Protein AF-A0A388QC62-F1 (afdb_monomer)

Sequence (75 aa):
MTVKALKAMDFTKPTIDPVPYVGLQYIAIPEFADAGTQMTQYLADYVVDKITLDEAIKKTNDVFNQVALDGGYRK

Nearest PDB structures (foldseek):
  4rya-assembly1_A  TM=8.839E-01  e=1.224E-03  Allorhizobium ampelinum S4

Structure (mmCIF, N/CA/C/O backbone):
data_AF-A0A388QC62-F1
#
_entry.id   AF-A0A388QC62-F1
#
loop_
_atom_site.group_PDB
_atom_site.id
_atom_site.type_symbol
_atom_site.label_atom_id
_atom_site.label_alt_id
_atom_site.label_comp_id
_atom_site.label_asym_id
_atom_site.label_entity_id
_atom_site.label_seq_id
_atom_site.pdbx_PDB_ins_code
_atom_site.Cartn_x
_atom_site.Cartn_y
_atom_site.Cartn_z
_atom_site.occupancy
_atom_site.B_iso_or_equiv
_atom_site.auth_seq_id
_atom_site.auth_comp_id
_atom_site.auth_asym_id
_atom_site.auth_atom_id
_atom_site.pdbx_PDB_model_num
ATOM 1 N N . MET A 1 1 ? 9.055 -30.046 3.173 1.00 66.94 1 MET A N 1
ATOM 2 C CA . MET A 1 1 ? 8.086 -29.086 2.590 1.00 66.94 1 MET A CA 1
ATOM 3 C C . MET A 1 1 ? 8.724 -27.720 2.326 1.00 66.94 1 MET A C 1
ATOM 5 O O . MET A 1 1 ? 8.548 -27.208 1.232 1.00 66.94 1 MET A O 1
ATOM 9 N N . THR A 1 2 ? 9.559 -27.196 3.230 1.00 81.31 2 THR A N 1
ATOM 10 C CA . THR A 1 2 ? 10.214 -25.873 3.124 1.00 81.31 2 THR A CA 1
ATOM 11 C C . THR A 1 2 ? 11.044 -25.647 1.850 1.00 81.31 2 THR A C 1
ATOM 13 O O . THR A 1 2 ? 10.781 -24.703 1.118 1.00 81.31 2 THR A O 1
ATOM 16 N N . VAL A 1 3 ? 11.987 -26.536 1.505 1.00 85.56 3 VAL A N 1
ATOM 17 C CA . VAL A 1 3 ? 12.827 -26.370 0.292 1.00 85.56 3 VAL A CA 1
ATOM 18 C C . VAL A 1 3 ? 12.004 -26.428 -0.998 1.00 85.56 3 VAL A C 1
ATOM 20 O O . VAL A 1 3 ? 12.279 -25.702 -1.947 1.00 85.56 3 VAL A O 1
ATOM 23 N N . LYS A 1 4 ? 10.979 -27.288 -1.039 1.00 85.56 4 LYS A N 1
ATOM 24 C CA . LYS A 1 4 ? 10.089 -27.404 -2.201 1.00 85.56 4 LYS A CA 1
ATOM 25 C C . LYS A 1 4 ? 9.255 -26.134 -2.383 1.00 85.56 4 LYS A C 1
ATOM 27 O O . LYS A 1 4 ? 9.100 -25.696 -3.513 1.00 85.56 4 LYS A O 1
ATOM 32 N N . ALA A 1 5 ? 8.769 -25.547 -1.287 1.00 81.38 5 ALA A N 1
ATOM 33 C CA . ALA A 1 5 ? 8.049 -24.278 -1.319 1.00 81.38 5 ALA A CA 1
ATOM 34 C C . ALA A 1 5 ? 8.945 -23.138 -1.824 1.00 81.38 5 ALA A C 1
ATOM 36 O O . ALA A 1 5 ? 8.547 -22.433 -2.740 1.00 81.38 5 ALA A O 1
ATOM 37 N N . LEU A 1 6 ? 10.181 -23.029 -1.320 1.00 82.31 6 LEU A N 1
ATOM 38 C CA . LEU A 1 6 ? 11.147 -22.021 -1.781 1.00 82.31 6 LEU A CA 1
ATOM 39 C C . LEU A 1 6 ? 11.457 -22.146 -3.279 1.00 82.31 6 LEU A C 1
ATOM 41 O O . LEU A 1 6 ? 11.504 -21.148 -3.986 1.00 82.31 6 LEU A O 1
ATOM 45 N N . LYS A 1 7 ? 11.622 -23.375 -3.783 1.00 86.75 7 LYS A N 1
ATOM 46 C CA . LYS A 1 7 ? 11.875 -23.629 -5.212 1.00 86.75 7 LYS A CA 1
ATOM 47 C C . LYS A 1 7 ? 10.682 -23.321 -6.122 1.00 86.75 7 LYS A C 1
ATOM 49 O O . LYS A 1 7 ? 10.876 -23.214 -7.325 1.00 86.75 7 LYS A O 1
ATOM 54 N N . ALA A 1 8 ? 9.474 -23.240 -5.569 1.00 86.38 8 ALA A N 1
ATOM 55 C CA . ALA A 1 8 ? 8.247 -22.969 -6.312 1.00 86.38 8 ALA A CA 1
ATOM 56 C C . ALA A 1 8 ? 7.828 -21.488 -6.268 1.00 86.38 8 ALA A C 1
ATOM 58 O O . ALA A 1 8 ? 6.797 -21.144 -6.838 1.00 86.38 8 ALA A O 1
ATOM 59 N N . MET A 1 9 ? 8.581 -20.626 -5.576 1.00 86.31 9 MET A N 1
ATOM 60 C CA . MET A 1 9 ? 8.279 -19.197 -5.494 1.00 86.31 9 MET A CA 1
ATOM 61 C C . MET A 1 9 ? 8.550 -18.514 -6.835 1.00 86.31 9 MET A C 1
ATOM 63 O O . MET A 1 9 ? 9.678 -18.528 -7.325 1.00 86.31 9 MET A O 1
ATOM 67 N N . ASP A 1 10 ? 7.518 -17.885 -7.391 1.00 90.75 10 ASP A N 1
ATOM 68 C CA . ASP A 1 10 ? 7.602 -17.064 -8.595 1.00 90.75 10 ASP A CA 1
ATOM 69 C C . ASP A 1 10 ? 7.233 -15.618 -8.250 1.00 90.75 10 ASP A C 1
ATOM 71 O O . ASP A 1 10 ? 6.076 -15.284 -8.009 1.00 90.75 10 ASP A O 1
ATOM 75 N N . PHE A 1 11 ? 8.241 -14.750 -8.223 1.00 90.44 11 PHE A N 1
ATOM 76 C CA . PHE A 1 11 ? 8.077 -13.333 -7.897 1.00 90.44 11 PHE A CA 1
ATOM 77 C C . PHE A 1 11 ? 7.402 -12.532 -9.022 1.00 90.44 11 PHE A C 1
ATOM 79 O O . PHE A 1 11 ? 6.996 -11.395 -8.784 1.00 90.44 11 PHE A O 1
ATOM 86 N N . THR A 1 12 ? 7.293 -13.098 -10.230 1.00 93.06 12 THR A N 1
ATOM 87 C CA . THR A 1 12 ? 6.638 -12.477 -11.395 1.00 93.06 12 THR A CA 1
ATOM 88 C C . THR A 1 12 ? 5.158 -12.835 -11.506 1.00 93.06 12 THR A C 1
ATOM 90 O O . THR A 1 12 ? 4.408 -12.148 -12.196 1.00 93.06 12 THR A O 1
ATOM 93 N N . LYS A 1 13 ? 4.722 -13.869 -10.777 1.00 93.25 13 LYS A N 1
ATOM 94 C CA . LYS A 1 13 ? 3.318 -14.250 -10.612 1.00 93.25 13 LYS A CA 1
ATOM 95 C C . LYS A 1 13 ? 2.948 -14.272 -9.122 1.00 93.25 13 LYS A C 1
ATOM 97 O O . LYS A 1 13 ? 2.741 -15.345 -8.552 1.00 93.25 13 LYS A O 1
ATOM 102 N N . PRO A 1 14 ? 2.881 -13.097 -8.471 1.00 92.62 14 PRO A N 1
ATOM 103 C CA . PRO A 1 14 ? 2.748 -13.035 -7.020 1.00 92.62 14 PRO A CA 1
ATOM 104 C C . PRO A 1 14 ? 1.334 -13.335 -6.505 1.00 92.62 14 PRO A C 1
ATOM 106 O O . PRO A 1 14 ? 1.157 -13.636 -5.327 1.00 92.62 14 PRO A O 1
ATOM 109 N N . THR A 1 15 ? 0.327 -13.289 -7.379 1.00 92.00 15 THR A N 1
ATOM 110 C CA . THR A 1 15 ? -1.091 -13.484 -7.050 1.00 92.00 15 THR A CA 1
ATOM 111 C C . THR A 1 15 ? -1.758 -14.484 -7.998 1.00 92.00 15 THR A C 1
ATOM 113 O O . THR A 1 15 ? -1.224 -14.818 -9.058 1.00 92.00 15 THR A O 1
ATOM 116 N N . ILE A 1 16 ? -2.934 -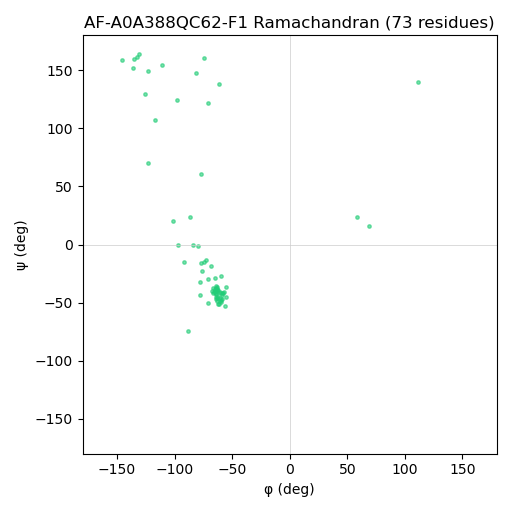14.993 -7.604 1.00 92.31 16 ILE A N 1
ATOM 117 C CA . ILE A 1 16 ? -3.756 -15.872 -8.458 1.00 92.31 16 ILE A CA 1
ATOM 118 C C . ILE A 1 16 ? -4.182 -15.114 -9.719 1.00 92.31 16 ILE A C 1
ATOM 120 O O . ILE A 1 16 ? -3.967 -15.603 -10.830 1.00 92.31 16 ILE A O 1
ATOM 124 N N . ASP A 1 17 ? -4.740 -13.919 -9.525 1.00 94.50 17 ASP A N 1
ATOM 125 C CA . ASP A 1 17 ? -5.120 -13.021 -10.608 1.00 94.50 17 ASP A CA 1
ATOM 126 C C . ASP A 1 17 ? -3.906 -12.227 -11.112 1.00 94.50 17 ASP A C 1
ATOM 128 O O . ASP A 1 17 ? -3.012 -11.920 -10.319 1.00 94.50 17 ASP A O 1
ATOM 132 N N . PRO A 1 18 ? -3.841 -11.876 -12.409 1.00 93.06 18 PRO A N 1
ATOM 133 C CA . PRO A 1 18 ? -2.748 -11.073 -12.949 1.00 93.06 18 PRO A CA 1
ATOM 134 C C . PRO A 1 18 ? -2.672 -9.682 -12.310 1.00 93.06 18 PRO A C 1
ATOM 136 O O . PRO A 1 18 ? -3.686 -9.001 -12.160 1.00 93.06 18 PRO A O 1
ATOM 139 N N . VAL A 1 19 ? -1.455 -9.232 -12.005 1.00 93.12 19 VAL A N 1
ATOM 140 C CA . VAL A 1 19 ? -1.176 -7.911 -11.425 1.00 93.12 19 VAL A CA 1
ATOM 141 C C . VAL A 1 19 ? 0.024 -7.252 -12.116 1.00 93.12 19 VAL A C 1
ATOM 143 O O . VAL A 1 19 ? 0.902 -7.961 -12.606 1.00 93.12 19 VAL A O 1
ATOM 146 N N . PRO A 1 20 ? 0.098 -5.908 -12.170 1.00 91.31 20 PRO A N 1
ATOM 147 C CA . PRO A 1 20 ? 1.150 -5.187 -12.890 1.00 91.31 20 PRO A CA 1
ATOM 148 C C . PRO A 1 20 ? 2.425 -4.952 -12.053 1.00 91.31 20 PRO A C 1
ATOM 150 O O . PRO A 1 20 ? 3.160 -4.005 -12.321 1.00 91.31 20 PRO A O 1
ATOM 153 N N . TYR A 1 21 ? 2.690 -5.768 -11.028 1.00 92.25 21 TYR A N 1
ATOM 154 C CA . TYR A 1 21 ? 3.861 -5.632 -10.156 1.00 92.25 21 TYR A CA 1
ATOM 155 C C . TYR A 1 21 ? 4.582 -6.965 -9.942 1.00 92.25 21 TYR A C 1
ATOM 157 O O . TYR A 1 21 ? 4.012 -8.037 -10.139 1.00 92.25 21 TYR A O 1
ATOM 165 N N . VAL A 1 22 ? 5.842 -6.884 -9.503 1.00 94.81 22 VAL A N 1
ATOM 166 C CA . VAL A 1 22 ? 6.633 -8.036 -9.045 1.00 94.81 22 VAL A CA 1
ATOM 167 C C . VAL A 1 22 ? 6.876 -7.950 -7.541 1.00 94.81 22 VAL A C 1
ATOM 169 O O . VAL A 1 22 ? 6.905 -6.856 -6.972 1.00 94.81 22 VAL A O 1
ATOM 172 N N . GLY A 1 23 ? 7.084 -9.106 -6.913 1.00 90.94 23 GLY A N 1
ATOM 173 C CA . GLY A 1 23 ? 7.288 -9.230 -5.469 1.00 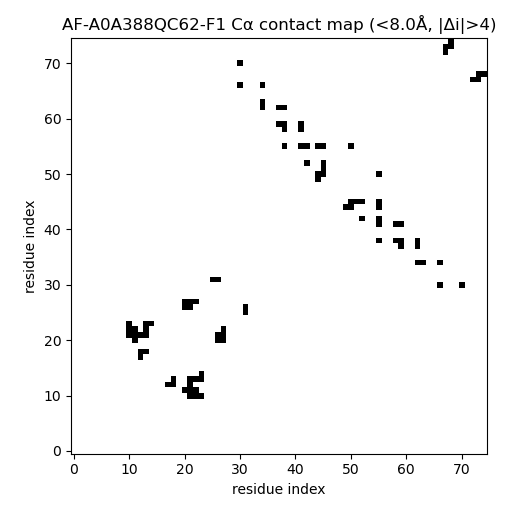90.94 23 GLY A CA 1
ATOM 174 C C . GLY A 1 23 ? 6.127 -9.939 -4.770 1.00 90.94 23 GLY A C 1
ATOM 175 O O . GLY A 1 23 ? 4.971 -9.761 -5.132 1.00 90.94 23 GLY A O 1
ATOM 176 N N . LEU A 1 24 ? 6.455 -10.795 -3.796 1.00 91.38 24 LEU A N 1
ATOM 177 C CA . LEU A 1 24 ? 5.484 -11.635 -3.084 1.00 91.38 24 LEU A CA 1
ATOM 178 C C . LEU A 1 24 ? 4.917 -10.901 -1.863 1.00 91.38 24 LEU A C 1
ATOM 180 O O . LEU A 1 24 ? 3.794 -10.417 -1.875 1.00 91.38 24 LEU A O 1
ATOM 184 N N . GLN A 1 25 ? 5.719 -10.786 -0.804 1.00 88.75 25 GLN A N 1
ATOM 185 C CA . GLN A 1 25 ? 5.357 -10.101 0.442 1.00 88.75 25 GLN A CA 1
ATOM 186 C C . GLN A 1 25 ? 5.570 -8.579 0.397 1.00 88.75 25 GLN A C 1
ATOM 188 O O . GLN A 1 25 ? 5.361 -7.893 1.394 1.00 88.75 25 GLN A O 1
ATOM 193 N N . TYR A 1 26 ? 6.056 -8.063 -0.729 1.00 91.25 26 TYR A N 1
ATOM 194 C CA . TYR A 1 26 ? 6.306 -6.648 -0.972 1.00 91.25 26 TYR A CA 1
ATOM 195 C C . TYR A 1 26 ? 6.022 -6.333 -2.436 1.00 91.25 26 TYR A C 1
ATOM 197 O O . TYR A 1 26 ? 6.072 -7.225 -3.282 1.00 91.25 26 TYR A O 1
ATOM 205 N N . ILE A 1 27 ? 5.781 -5.061 -2.734 1.00 94.25 27 ILE A N 1
ATOM 206 C CA . ILE A 1 27 ? 5.683 -4.565 -4.106 1.00 94.25 27 ILE A CA 1
ATOM 207 C C . ILE A 1 27 ? 7.043 -3.968 -4.460 1.00 94.25 27 ILE A C 1
ATOM 209 O O . ILE A 1 27 ? 7.545 -3.109 -3.737 1.00 94.25 27 ILE A O 1
ATOM 213 N N . ALA A 1 28 ? 7.670 -4.431 -5.540 1.00 95.00 28 ALA A N 1
ATOM 214 C CA . ALA A 1 28 ? 9.003 -3.984 -5.946 1.00 95.00 28 ALA A CA 1
ATOM 215 C C . ALA A 1 28 ? 8.985 -2.600 -6.628 1.00 95.00 28 ALA A C 1
ATOM 217 O O . ALA A 1 28 ? 9.377 -2.464 -7.786 1.00 95.00 28 ALA A O 1
ATOM 218 N N . ILE A 1 29 ? 8.530 -1.583 -5.898 1.00 94.88 29 ILE A N 1
ATOM 219 C CA . ILE A 1 29 ? 8.564 -0.169 -6.283 1.00 94.88 29 ILE A CA 1
ATOM 220 C C . ILE A 1 29 ? 9.324 0.638 -5.214 1.00 94.88 29 ILE A C 1
ATOM 222 O O . ILE A 1 29 ? 9.290 0.251 -4.040 1.00 94.88 29 ILE A O 1
ATOM 226 N N . PRO A 1 30 ? 10.007 1.741 -5.574 1.00 95.56 30 PRO A N 1
ATOM 227 C CA . PRO A 1 30 ? 10.745 2.564 -4.612 1.00 95.56 30 PRO A CA 1
ATOM 228 C C . PRO A 1 30 ? 9.889 3.056 -3.438 1.00 95.56 30 PRO A C 1
ATOM 230 O O . PRO A 1 30 ? 10.346 3.086 -2.297 1.00 95.56 30 PRO A O 1
ATOM 233 N N . GLU A 1 31 ? 8.628 3.387 -3.707 1.00 96.31 31 GLU A N 1
ATOM 234 C CA . GLU A 1 31 ? 7.705 4.001 -2.753 1.00 96.31 31 GLU A CA 1
ATOM 235 C C . GLU A 1 31 ? 7.179 3.012 -1.697 1.00 96.31 31 GLU A C 1
ATOM 237 O O . GLU A 1 31 ? 6.631 3.421 -0.670 1.00 96.31 31 GLU A O 1
ATOM 242 N N . PHE A 1 32 ? 7.337 1.698 -1.917 1.00 96.38 32 PHE A N 1
ATOM 243 C CA . PHE A 1 32 ? 6.738 0.678 -1.053 1.00 96.38 32 PHE A CA 1
ATOM 244 C C . PHE A 1 32 ? 7.303 0.693 0.369 1.00 96.38 32 PHE A C 1
ATOM 246 O O . PHE A 1 32 ? 6.588 0.336 1.301 1.00 96.38 32 PHE A O 1
ATOM 253 N N . ALA A 1 33 ? 8.558 1.105 0.565 1.00 96.62 33 ALA A N 1
ATOM 254 C CA . ALA A 1 33 ? 9.162 1.147 1.896 1.00 96.62 33 ALA A CA 1
ATOM 255 C C . ALA A 1 33 ? 8.371 2.063 2.852 1.00 96.62 33 ALA A C 1
ATOM 257 O O . ALA A 1 33 ? 8.004 1.655 3.959 1.00 96.62 33 ALA A O 1
ATOM 258 N N . ASP A 1 34 ? 8.028 3.264 2.386 1.00 97.31 34 ASP A N 1
ATOM 259 C CA . ASP A 1 34 ? 7.288 4.247 3.178 1.00 97.31 34 ASP A CA 1
ATOM 260 C C . ASP A 1 34 ? 5.794 3.909 3.237 1.00 97.31 34 ASP A C 1
ATOM 262 O O . ASP A 1 34 ? 5.180 3.936 4.308 1.00 97.31 34 ASP A O 1
ATOM 266 N N . ALA A 1 35 ? 5.197 3.526 2.105 1.00 97.50 35 ALA A N 1
ATOM 267 C CA . ALA A 1 35 ? 3.782 3.158 2.038 1.00 97.50 35 ALA A CA 1
ATOM 268 C C . ALA A 1 35 ? 3.464 1.905 2.871 1.00 97.50 35 ALA A C 1
ATOM 270 O O . ALA A 1 35 ? 2.481 1.865 3.613 1.00 97.50 35 ALA A O 1
ATOM 271 N N . GLY A 1 36 ? 4.334 0.895 2.805 1.00 97.25 36 GLY A N 1
ATOM 272 C CA . GLY A 1 36 ? 4.246 -0.329 3.597 1.00 97.25 36 GLY A CA 1
ATOM 273 C C . GLY A 1 36 ? 4.403 -0.066 5.095 1.00 97.25 36 GLY A C 1
ATOM 274 O O . GLY A 1 36 ? 3.704 -0.686 5.902 1.00 97.25 36 GLY A O 1
ATOM 275 N N . THR A 1 37 ? 5.247 0.898 5.479 1.00 98.25 37 THR A N 1
ATOM 276 C CA . THR A 1 37 ? 5.370 1.345 6.876 1.00 98.25 37 THR A CA 1
ATOM 277 C C . THR A 1 37 ? 4.059 1.950 7.380 1.00 98.25 3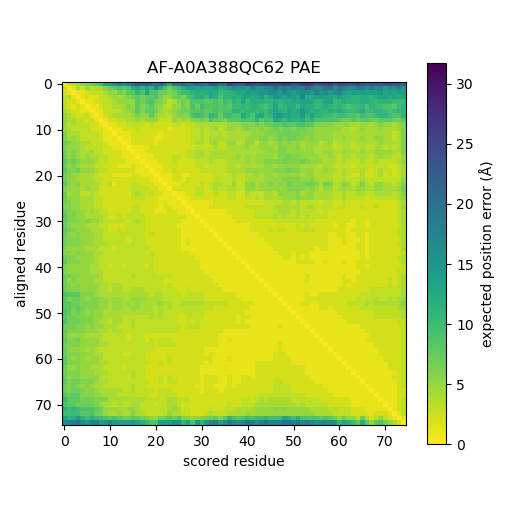7 THR A C 1
ATOM 279 O O . THR A 1 37 ? 3.564 1.537 8.429 1.00 98.25 37 THR A O 1
ATOM 282 N N . GLN A 1 38 ? 3.445 2.858 6.615 1.00 98.12 38 GLN A N 1
ATOM 283 C CA . GLN A 1 38 ? 2.153 3.464 6.970 1.00 98.1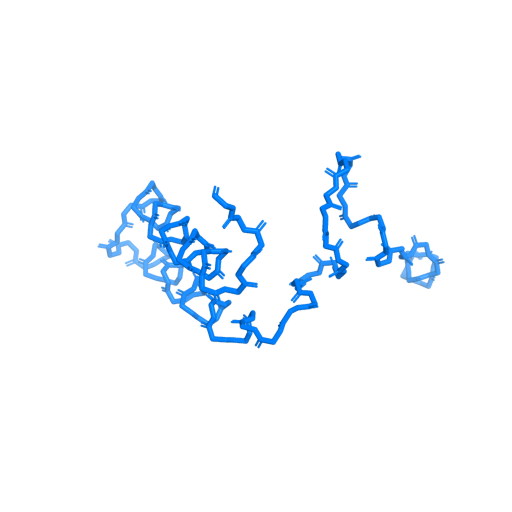2 38 GLN A CA 1
ATOM 284 C C . GLN A 1 38 ? 1.030 2.421 7.054 1.00 98.12 38 GLN A C 1
ATOM 286 O O . GLN A 1 38 ? 0.295 2.381 8.039 1.00 98.12 38 GLN A O 1
ATOM 291 N N . MET A 1 39 ? 0.941 1.514 6.074 1.00 98.06 39 MET A N 1
ATOM 292 C CA . MET A 1 39 ? -0.007 0.394 6.103 1.00 98.06 39 MET A CA 1
ATOM 293 C C . MET A 1 39 ? 0.149 -0.443 7.377 1.00 98.06 39 MET A C 1
ATOM 295 O O . MET A 1 39 ? -0.844 -0.781 8.020 1.00 98.06 39 MET A O 1
ATOM 299 N N . THR A 1 40 ? 1.388 -0.766 7.750 1.00 98.00 40 THR A N 1
ATOM 300 C CA . THR A 1 40 ? 1.671 -1.568 8.947 1.00 98.00 40 THR A CA 1
ATOM 301 C C . THR A 1 40 ? 1.224 -0.844 10.218 1.00 98.00 40 THR A C 1
ATOM 303 O O . THR A 1 40 ? 0.664 -1.477 11.109 1.00 98.00 40 THR A O 1
ATOM 306 N N . GLN A 1 41 ? 1.409 0.476 10.295 1.00 98.44 41 GLN A N 1
ATOM 307 C CA . GLN A 1 41 ? 0.942 1.286 11.425 1.00 98.44 41 GLN A CA 1
ATOM 308 C C . GLN A 1 41 ? -0.590 1.292 11.538 1.00 98.44 41 GLN A C 1
ATOM 310 O O . GLN A 1 41 ? -1.110 1.102 12.634 1.00 98.44 41 GLN A O 1
ATOM 315 N N . TYR A 1 42 ? -1.321 1.423 10.425 1.00 98.44 42 TYR A N 1
ATOM 316 C CA . TYR A 1 42 ? -2.791 1.373 10.448 1.00 98.44 42 TYR A CA 1
ATOM 317 C C . TYR A 1 42 ? -3.321 0.003 10.876 1.00 98.44 42 TYR A C 1
ATOM 319 O O . TYR A 1 42 ? -4.263 -0.079 11.663 1.00 98.44 42 TYR A O 1
ATOM 327 N N . LEU A 1 43 ? -2.694 -1.079 10.408 1.00 98.00 43 LEU A N 1
ATOM 328 C CA . LEU A 1 43 ? -3.038 -2.425 10.861 1.00 98.00 43 LEU A CA 1
ATOM 329 C C . LEU A 1 43 ? -2.712 -2.620 12.347 1.00 98.00 43 LEU A C 1
ATOM 331 O O . LEU A 1 43 ? -3.496 -3.244 13.055 1.00 98.00 43 LEU A O 1
ATOM 335 N N . ALA A 1 44 ? -1.604 -2.059 12.841 1.00 98.50 44 ALA A N 1
ATOM 336 C CA . ALA A 1 44 ? -1.270 -2.100 14.261 1.00 98.50 44 ALA A CA 1
ATOM 337 C C . ALA A 1 44 ? -2.299 -1.346 15.120 1.00 98.50 44 ALA A C 1
ATOM 339 O O . ALA A 1 44 ? -2.689 -1.861 16.164 1.00 98.50 44 ALA A O 1
ATOM 340 N N . ASP A 1 45 ? -2.782 -0.180 14.674 1.00 98.56 45 ASP A N 1
ATOM 341 C CA . ASP A 1 45 ? -3.847 0.563 15.360 1.00 98.56 45 ASP A CA 1
ATOM 342 C C . ASP A 1 45 ? -5.169 -0.222 15.401 1.00 98.56 45 ASP A C 1
ATOM 344 O O . ASP A 1 45 ? -5.863 -0.186 16.418 1.00 98.56 45 ASP A O 1
ATOM 348 N N . TYR A 1 46 ? -5.494 -0.975 14.344 1.00 98.50 46 TYR A N 1
ATOM 349 C CA . TYR A 1 46 ? -6.623 -1.910 14.361 1.00 98.50 46 TYR A CA 1
ATOM 350 C C . TYR A 1 46 ? -6.423 -3.040 15.385 1.00 98.50 46 TYR A C 1
ATOM 352 O O . TYR A 1 46 ? -7.329 -3.325 16.160 1.00 98.50 46 TYR A O 1
ATOM 360 N N . VAL A 1 47 ? -5.234 -3.654 15.436 1.00 98.31 47 VAL A N 1
ATOM 361 C CA . VAL A 1 47 ? -4.924 -4.758 16.369 1.00 98.31 47 VAL A CA 1
ATOM 362 C C . VAL A 1 47 ? -5.080 -4.350 17.840 1.00 98.31 47 VAL A C 1
ATOM 364 O O . VAL A 1 47 ? -5.352 -5.205 18.679 1.00 98.31 47 VAL A O 1
ATOM 367 N N . VAL A 1 48 ? -4.909 -3.064 18.159 1.00 98.44 48 VAL A N 1
ATOM 368 C CA . VAL A 1 48 ? -5.083 -2.520 19.518 1.00 98.44 48 VAL A CA 1
ATOM 369 C C . VAL A 1 48 ? -6.422 -1.794 19.716 1.00 98.44 48 VAL A C 1
ATOM 371 O O . VAL A 1 48 ? -6.536 -0.965 20.619 1.00 98.44 48 VAL A O 1
ATOM 374 N N . ASP A 1 49 ? -7.412 -2.070 18.863 1.00 98.19 49 ASP A N 1
ATOM 375 C CA . ASP A 1 49 ? -8.787 -1.557 18.936 1.00 98.19 49 ASP A CA 1
ATOM 376 C C . ASP A 1 49 ? -8.920 -0.018 18.901 1.00 98.19 49 ASP A C 1
ATOM 378 O O . ASP A 1 49 ? -9.922 0.542 19.351 1.00 98.19 49 ASP A O 1
ATOM 382 N N . LYS A 1 50 ? -7.932 0.707 18.351 1.00 98.56 50 LYS A N 1
ATOM 383 C CA . LYS A 1 50 ? -8.021 2.173 18.190 1.00 98.56 50 LYS A CA 1
ATOM 384 C C . LYS A 1 50 ? -8.895 2.593 17.012 1.00 98.56 50 LYS A C 1
ATOM 386 O O . LYS A 1 50 ? -9.493 3.664 17.060 1.00 98.56 50 LYS A O 1
ATOM 391 N N . ILE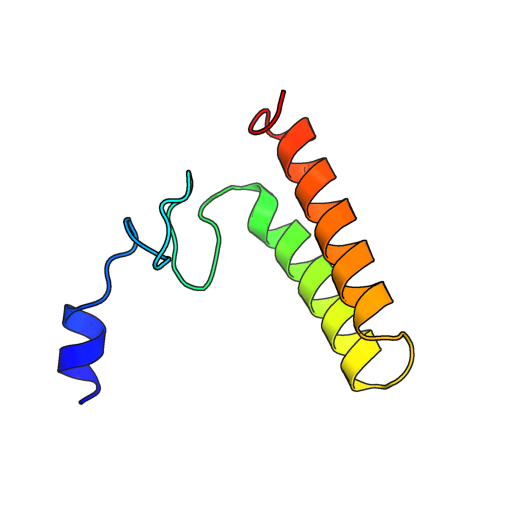 A 1 51 ? -8.912 1.791 15.950 1.00 98.56 51 ILE A N 1
ATOM 392 C CA . ILE A 1 51 ? -9.706 2.013 14.736 1.00 98.56 51 ILE A CA 1
ATOM 393 C C . ILE A 1 51 ? -10.371 0.706 14.309 1.00 98.56 51 ILE A C 1
ATOM 395 O O . ILE A 1 51 ? -9.925 -0.379 14.682 1.00 98.56 51 ILE A O 1
ATOM 399 N N . THR A 1 52 ? -11.426 0.791 13.502 1.00 98.62 52 THR A N 1
ATOM 400 C CA . THR A 1 52 ? -12.057 -0.405 12.927 1.00 98.62 52 THR A CA 1
ATOM 401 C C . THR A 1 52 ? -11.205 -0.992 11.799 1.00 98.62 52 THR A C 1
ATOM 403 O O . THR A 1 52 ? -10.380 -0.301 11.194 1.00 98.62 52 THR A O 1
ATOM 406 N N . LEU A 1 53 ? -11.437 -2.268 11.466 1.00 98.19 53 LEU A N 1
ATOM 407 C CA . LEU A 1 53 ? -10.789 -2.904 10.314 1.00 98.19 53 LEU A CA 1
ATOM 408 C C . LEU A 1 53 ? -11.088 -2.146 9.010 1.00 98.19 53 LEU A C 1
ATOM 410 O O . LEU A 1 53 ? -10.183 -1.919 8.211 1.00 98.19 53 LEU A O 1
ATOM 414 N N . ASP A 1 54 ? -12.336 -1.711 8.821 1.00 98.56 54 ASP A N 1
ATOM 415 C CA . ASP A 1 54 ? -12.744 -0.948 7.637 1.00 98.56 54 ASP A CA 1
ATOM 416 C C . ASP A 1 54 ? -11.999 0.388 7.533 1.00 98.56 54 ASP A C 1
ATOM 418 O O . ASP A 1 54 ? -11.587 0.788 6.443 1.00 98.56 54 ASP A O 1
ATOM 422 N N . GLU A 1 55 ? -11.770 1.070 8.659 1.00 98.50 55 GLU A N 1
ATOM 423 C CA . GLU A 1 55 ? -10.986 2.304 8.683 1.00 98.50 55 GLU A CA 1
ATOM 424 C C . GLU A 1 55 ? -9.515 2.043 8.333 1.00 98.50 55 GLU A C 1
ATOM 426 O O . GLU A 1 55 ? -8.939 2.794 7.541 1.00 98.50 55 GLU A O 1
ATOM 431 N N . ALA A 1 56 ? -8.916 0.968 8.857 1.00 98.62 56 ALA A N 1
ATOM 432 C CA . ALA A 1 56 ? -7.551 0.577 8.511 1.00 98.62 56 ALA A CA 1
ATOM 433 C C . ALA A 1 56 ? -7.420 0.279 7.008 1.00 98.62 56 ALA A C 1
ATOM 435 O O . ALA A 1 56 ? -6.555 0.847 6.340 1.00 98.62 56 ALA A O 1
ATOM 436 N N . ILE A 1 57 ? -8.331 -0.532 6.453 1.00 98.38 57 ILE A N 1
ATOM 437 C CA . ILE A 1 57 ? -8.379 -0.858 5.019 1.00 98.38 57 ILE A CA 1
ATOM 438 C C . ILE A 1 57 ? -8.551 0.411 4.181 1.00 98.38 57 ILE A C 1
ATOM 440 O O . ILE A 1 57 ? -7.876 0.573 3.160 1.00 98.38 57 ILE A O 1
ATOM 444 N N . LYS A 1 58 ? -9.432 1.329 4.596 1.00 98.62 58 LYS A N 1
ATOM 445 C CA . LYS A 1 58 ? -9.642 2.594 3.890 1.00 98.62 58 LYS A CA 1
ATOM 446 C C . LYS A 1 58 ? -8.362 3.432 3.863 1.00 98.62 58 LYS A C 1
ATOM 448 O O . LYS A 1 58 ? -7.943 3.838 2.783 1.00 98.62 58 LYS A O 1
ATOM 453 N N . LYS A 1 59 ? -7.722 3.658 5.015 1.00 98.50 59 LYS A N 1
ATOM 454 C CA . LYS A 1 59 ? -6.483 4.450 5.104 1.00 98.50 59 LYS A CA 1
ATOM 455 C C . LYS A 1 59 ? -5.351 3.833 4.284 1.00 98.50 59 LYS A C 1
ATOM 457 O O . LYS A 1 59 ? -4.657 4.551 3.569 1.00 98.50 59 LYS A O 1
ATOM 462 N N . THR A 1 60 ? -5.198 2.509 4.327 1.00 98.31 60 THR A N 1
ATOM 463 C CA . THR A 1 60 ? -4.234 1.793 3.482 1.00 98.31 60 THR A CA 1
ATOM 464 C C . THR A 1 60 ? -4.519 2.019 1.997 1.00 98.31 60 THR A C 1
ATOM 466 O O . THR A 1 60 ? -3.605 2.368 1.253 1.00 98.31 60 THR A O 1
ATOM 469 N N . ASN A 1 61 ? -5.773 1.876 1.556 1.00 97.69 61 ASN A N 1
ATOM 470 C CA . ASN A 1 61 ? -6.145 2.134 0.163 1.00 97.69 61 ASN A CA 1
ATOM 471 C C . ASN A 1 61 ? -5.873 3.584 -0.253 1.00 97.69 61 ASN A C 1
ATOM 473 O O . ASN A 1 61 ? -5.387 3.809 -1.358 1.00 97.69 61 ASN A O 1
ATOM 477 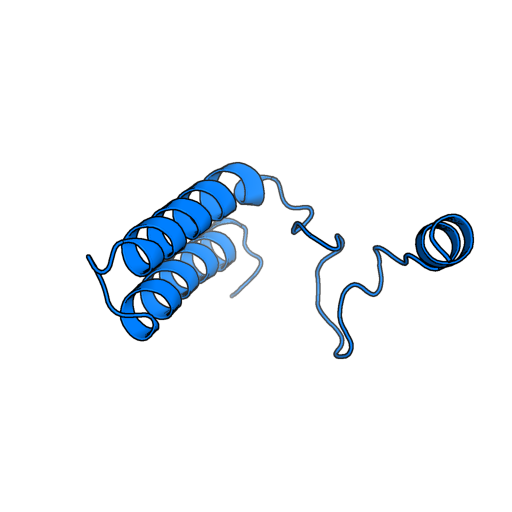N N . ASP A 1 62 ? -6.159 4.560 0.609 1.00 98.25 62 ASP A N 1
ATOM 478 C CA . ASP A 1 62 ? -5.902 5.974 0.325 1.00 98.25 62 ASP A CA 1
ATOM 479 C C . ASP A 1 62 ? -4.397 6.225 0.096 1.00 98.25 62 ASP A C 1
ATOM 481 O O . ASP A 1 62 ? -4.026 6.831 -0.910 1.00 98.25 62 ASP A O 1
ATOM 485 N N . VAL A 1 63 ? -3.524 5.674 0.953 1.00 98.00 63 VAL A N 1
ATOM 486 C CA . VAL A 1 63 ? -2.058 5.767 0.796 1.00 98.00 63 VAL A CA 1
ATOM 487 C C . VAL A 1 63 ? -1.591 5.143 -0.519 1.00 98.00 63 VAL A C 1
ATOM 489 O O . VAL A 1 63 ? -0.854 5.776 -1.274 1.00 98.00 63 VAL A O 1
ATOM 492 N N . PHE A 1 64 ? -2.023 3.920 -0.830 1.00 96.81 64 PHE A N 1
ATOM 493 C CA . PHE A 1 64 ? -1.579 3.242 -2.051 1.00 96.81 64 PHE A CA 1
ATOM 494 C C . PHE A 1 64 ? -2.159 3.857 -3.327 1.00 96.81 64 PHE A C 1
ATOM 496 O O . PHE A 1 64 ? -1.490 3.841 -4.358 1.00 96.81 64 PHE A O 1
ATOM 503 N N . ASN A 1 65 ? -3.356 4.445 -3.279 1.00 96.44 65 ASN A N 1
ATOM 504 C CA . ASN A 1 65 ? -3.883 5.222 -4.400 1.00 96.44 65 ASN A CA 1
ATOM 505 C C . ASN A 1 65 ? -3.049 6.482 -4.643 1.00 96.44 65 ASN A C 1
ATOM 507 O O . ASN A 1 65 ? -2.761 6.789 -5.797 1.00 96.44 65 ASN A O 1
ATOM 511 N N . GLN A 1 66 ? -2.627 7.173 -3.583 1.00 96.56 66 GLN A N 1
ATOM 512 C CA . GLN A 1 66 ? -1.758 8.340 -3.708 1.00 96.56 66 GLN A CA 1
ATOM 513 C C . GLN A 1 66 ? -0.396 7.955 -4.302 1.00 96.56 66 GLN A C 1
ATOM 515 O O . GLN A 1 66 ? 0.025 8.549 -5.288 1.00 96.56 66 GLN A O 1
ATOM 520 N N . VAL A 1 67 ? 0.227 6.880 -3.805 1.00 96.56 67 VAL A N 1
ATOM 521 C CA . VAL A 1 67 ? 1.464 6.322 -4.385 1.00 96.56 67 VAL A CA 1
ATOM 522 C C . VAL A 1 67 ? 1.280 5.943 -5.854 1.00 96.56 67 VAL A C 1
ATOM 524 O O . VAL A 1 67 ? 2.159 6.197 -6.674 1.00 96.56 67 VAL A O 1
ATOM 527 N N . ALA A 1 68 ? 0.137 5.349 -6.206 1.00 95.19 68 ALA A N 1
ATOM 528 C CA . ALA A 1 68 ? -0.159 4.979 -7.583 1.00 95.19 68 ALA A CA 1
ATOM 529 C C . ALA A 1 68 ? -0.236 6.199 -8.516 1.00 95.19 68 ALA A C 1
ATOM 531 O O . ALA A 1 68 ? 0.224 6.115 -9.655 1.00 95.19 68 ALA A O 1
ATOM 532 N N . LEU A 1 69 ? -0.802 7.311 -8.041 1.00 95.44 69 LEU A N 1
ATOM 533 C CA . LEU A 1 69 ? -0.872 8.572 -8.783 1.00 95.44 69 LEU A CA 1
ATOM 534 C C . LEU A 1 69 ? 0.507 9.234 -8.889 1.00 95.44 69 LEU A C 1
ATOM 536 O O . LEU A 1 69 ? 0.945 9.552 -9.993 1.00 95.44 69 LEU A O 1
ATOM 540 N N . ASP A 1 70 ? 1.211 9.381 -7.766 1.00 94.31 70 ASP A N 1
ATOM 541 C CA . ASP A 1 70 ? 2.500 10.080 -7.701 1.00 94.31 70 ASP A CA 1
ATOM 542 C C . ASP A 1 70 ? 3.599 9.343 -8.478 1.00 94.31 70 ASP A C 1
ATOM 544 O O . ASP A 1 70 ? 4.410 9.968 -9.160 1.00 94.31 70 ASP A O 1
ATOM 548 N N . GLY A 1 71 ? 3.588 8.007 -8.436 1.00 93.81 71 GLY A N 1
ATOM 549 C CA . GLY A 1 71 ? 4.496 7.154 -9.204 1.00 93.81 71 GLY A CA 1
ATOM 550 C C . GLY A 1 71 ? 4.094 6.968 -10.673 1.00 93.81 71 GLY A C 1
ATOM 551 O O . GLY A 1 71 ? 4.783 6.271 -11.417 1.00 93.81 71 GLY A O 1
ATOM 552 N N . GLY A 1 72 ? 2.976 7.555 -11.117 1.00 93.88 72 GLY A N 1
ATOM 553 C CA . GLY A 1 72 ? 2.497 7.454 -12.501 1.00 93.88 72 GLY A CA 1
ATOM 554 C C . GLY A 1 72 ? 1.992 6.063 -12.907 1.00 93.88 72 GLY A C 1
ATOM 555 O O . GLY A 1 72 ? 1.837 5.78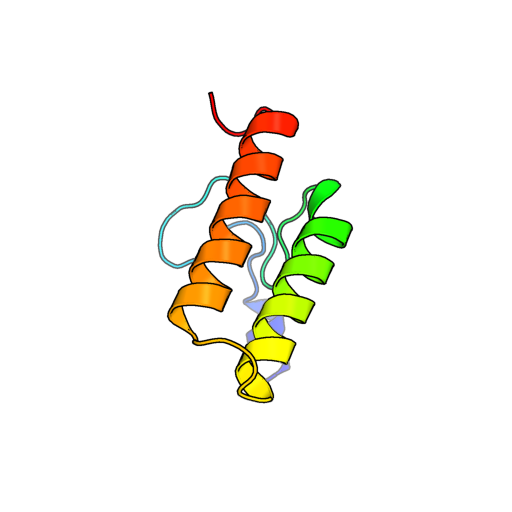5 -14.099 1.00 93.88 72 GLY A O 1
ATOM 556 N N . TYR A 1 73 ? 1.720 5.186 -11.938 1.00 91.31 73 TYR A N 1
ATOM 557 C CA . TYR A 1 73 ? 1.177 3.839 -12.148 1.00 91.31 73 TYR A CA 1
ATOM 558 C C . TYR A 1 73 ? -0.324 3.859 -12.470 1.00 91.31 73 TYR A C 1
ATOM 560 O O . TYR A 1 73 ? -0.851 2.928 -13.083 1.00 91.31 73 TYR A O 1
ATOM 568 N N . ARG A 1 74 ? -1.016 4.929 -12.068 1.00 82.69 74 ARG A N 1
ATOM 569 C CA . ARG A 1 74 ? -2.432 5.176 -12.340 1.00 82.69 74 ARG A CA 1
ATOM 570 C C . ARG A 1 74 ? -2.594 6.548 -12.992 1.00 82.69 74 ARG A C 1
ATOM 572 O O . ARG A 1 74 ? -2.050 7.530 -12.499 1.00 82.69 74 ARG A O 1
ATOM 579 N N . LYS A 1 75 ? -3.325 6.584 -14.108 1.00 67.31 75 LYS A N 1
ATOM 580 C CA . LYS A 1 75 ? -3.719 7.812 -14.814 1.00 67.31 75 LYS A CA 1
ATOM 581 C C . LYS A 1 75 ? -5.134 8.221 -14.440 1.00 67.31 75 LYS A C 1
ATOM 583 O O . LYS A 1 75 ? -5.937 7.302 -14.149 1.00 67.31 75 LYS A O 1
#

Solvent-accessible surface area (backbone atoms only — not comparable to full-atom values): 4501 Å² total; per-residue (Å²): 111,68,71,63,52,62,74,66,65,50,44,78,61,53,54,94,64,92,68,102,59,38,39,68,99,48,60,81,50,88,64,38,67,63,53,50,50,52,38,50,51,38,50,50,37,29,77,70,68,75,45,51,66,68,55,28,54,49,54,36,50,53,52,53,52,49,50,28,46,78,71,64,76,45,133

Foldseek 3Di:
DVVVV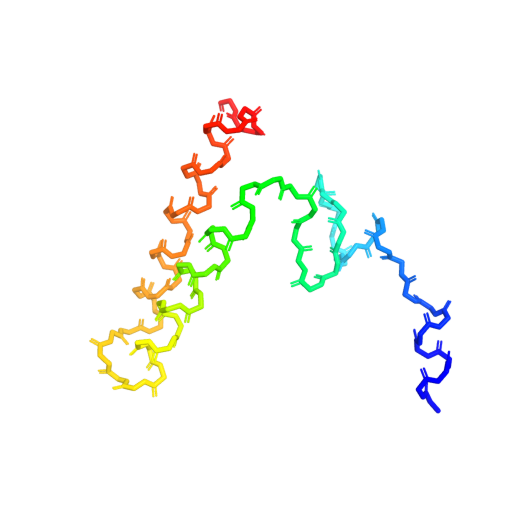VVPDDQCCQDPDDDPAGGNPFGPDPCGVVLVVLLVVLVVCCVVVNDPPVVSVVSSVVSVVVVCVVVVVDD

Radius of gyration: 14.86 Å; Cα contacts (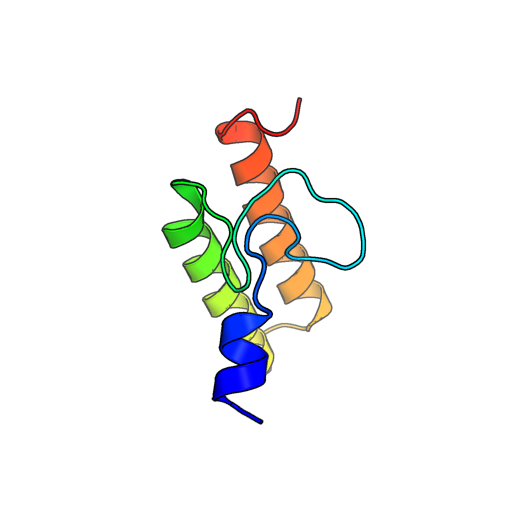8 Å, |Δi|>4): 49; chains: 1; bounding box: 26×39×34 Å

Secondary structure (DSSP, 8-state):
-HHHHHHT--TTS-SSS--S---SSS--STTHHHHHHHHHHHHHHHHTTSS-HHHHHHHHHHHHHHHHHHTTS--

pLDDT: mean 93.66, std 6.36, range [66.94, 98.62]

Mean predicted aligned error: 3.91 Å